Protein AF-A0A3N5TQQ5-F1 (afdb_monomer)

Radius of gyration: 14.14 Å; Cα contacts (8 Å, |Δi|>4): 109; chains: 1; bounding box: 37×38×28 Å

Sequence (83 aa):
MPFDPDMDKMLKQWKNEETGLVISINQYGDGEPKLQIGPRIFMRKDGNESQRKAGRLTIEDIMWFYDIIDEVKDELSKLAGPR

Structure (mmCIF, N/CA/C/O backbone):
data_AF-A0A3N5TQQ5-F1
#
_entry.id   AF-A0A3N5TQQ5-F1
#
loop_
_atom_site.group_PDB
_atom_site.id
_atom_site.type_symbol
_atom_site.label_atom_id
_atom_site.label_alt_id
_atom_site.label_comp_id
_atom_site.label_asym_id
_atom_site.label_entity_id
_atom_site.label_seq_id
_atom_site.pdbx_PDB_ins_code
_atom_site.Cartn_x
_atom_site.Cartn_y
_atom_site.Cartn_z
_atom_site.occupancy
_atom_sit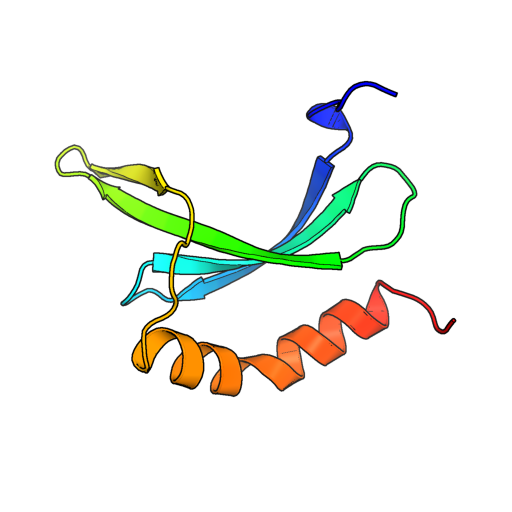e.B_iso_or_equiv
_atom_site.auth_seq_id
_atom_site.auth_comp_id
_atom_site.auth_asym_id
_atom_site.auth_atom_id
_atom_site.pdbx_PDB_model_num
ATOM 1 N N . MET A 1 1 ? 24.822 -2.902 1.187 1.00 69.56 1 MET A N 1
ATOM 2 C CA . MET A 1 1 ? 24.825 -1.491 0.745 1.00 69.56 1 MET A CA 1
ATOM 3 C C . MET A 1 1 ? 23.907 -0.709 1.670 1.00 69.56 1 MET A C 1
ATOM 5 O O . MET A 1 1 ? 22.944 -1.312 2.138 1.00 69.56 1 MET A O 1
ATOM 9 N N . PRO A 1 2 ? 24.219 0.553 2.005 1.00 87.50 2 PRO A N 1
ATOM 10 C CA . PRO A 1 2 ? 23.288 1.406 2.739 1.00 87.50 2 PRO A CA 1
ATOM 11 C C . PRO A 1 2 ? 22.006 1.613 1.921 1.00 87.50 2 PRO A C 1
ATOM 13 O O . PRO A 1 2 ? 22.031 1.514 0.695 1.00 87.50 2 PRO A O 1
ATOM 16 N N . PHE A 1 3 ? 20.897 1.857 2.615 1.00 86.62 3 PHE A N 1
ATOM 17 C CA . PHE A 1 3 ? 19.644 2.247 1.979 1.00 86.62 3 PHE A CA 1
ATOM 18 C C . PHE A 1 3 ? 19.803 3.627 1.336 1.00 86.62 3 PHE A C 1
ATOM 20 O O . PHE A 1 3 ? 20.269 4.557 1.995 1.00 86.62 3 PHE A O 1
ATOM 27 N N . ASP A 1 4 ? 19.402 3.734 0.076 1.00 91.50 4 ASP A N 1
ATOM 28 C CA . ASP A 1 4 ? 19.338 4.968 -0.692 1.00 91.50 4 ASP A CA 1
ATOM 29 C C . ASP A 1 4 ? 17.859 5.314 -0.951 1.00 91.50 4 ASP A C 1
ATOM 31 O O . ASP A 1 4 ? 17.186 4.584 -1.686 1.00 91.50 4 ASP A O 1
ATOM 35 N N . PRO A 1 5 ? 17.326 6.387 -0.341 1.00 90.38 5 PRO A N 1
ATOM 36 C CA . PRO A 1 5 ? 15.937 6.795 -0.525 1.00 90.38 5 PRO A CA 1
ATOM 37 C C . PRO A 1 5 ? 15.561 7.077 -1.982 1.00 90.38 5 PRO A C 1
ATOM 39 O O . PRO A 1 5 ? 14.420 6.829 -2.360 1.00 90.38 5 PRO A O 1
ATOM 42 N N . ASP A 1 6 ? 16.499 7.551 -2.806 1.00 92.50 6 ASP A N 1
ATOM 43 C CA . ASP A 1 6 ? 16.219 7.910 -4.204 1.00 92.50 6 ASP A CA 1
ATOM 44 C C . ASP A 1 6 ? 16.015 6.666 -5.085 1.00 92.50 6 ASP A C 1
ATOM 46 O O . ASP A 1 6 ? 15.425 6.726 -6.171 1.00 92.50 6 ASP A O 1
ATOM 50 N N . MET A 1 7 ? 16.481 5.513 -4.599 1.00 94.38 7 MET A N 1
ATOM 51 C CA . MET A 1 7 ? 16.316 4.218 -5.249 1.00 94.38 7 MET A CA 1
ATOM 52 C C . MET A 1 7 ? 14.991 3.543 -4.883 1.00 94.38 7 MET A C 1
ATOM 54 O O . MET A 1 7 ? 14.579 2.637 -5.606 1.00 94.38 7 MET A O 1
ATOM 58 N N . ASP A 1 8 ? 14.322 3.953 -3.800 1.00 94.50 8 ASP A N 1
ATOM 59 C CA . ASP A 1 8 ? 13.061 3.358 -3.350 1.00 94.50 8 ASP A CA 1
ATOM 60 C C . ASP A 1 8 ? 11.858 4.049 -4.000 1.00 94.50 8 ASP A C 1
ATOM 62 O O . ASP A 1 8 ? 11.476 5.168 -3.651 1.00 94.50 8 ASP A O 1
ATOM 66 N N . LYS A 1 9 ? 11.249 3.377 -4.976 1.00 95.88 9 LYS A N 1
ATOM 67 C CA . LYS A 1 9 ? 10.147 3.930 -5.766 1.00 95.88 9 LYS A CA 1
ATOM 68 C C . LYS A 1 9 ? 8.835 3.253 -5.414 1.00 95.88 9 LYS A C 1
ATOM 70 O O . LYS A 1 9 ? 8.718 2.032 -5.470 1.00 95.88 9 LYS A O 1
ATOM 75 N N . MET A 1 10 ? 7.814 4.060 -5.135 1.00 96.38 10 MET A N 1
ATOM 76 C CA . MET A 1 10 ? 6.429 3.600 -5.050 1.00 96.38 10 MET A CA 1
ATOM 77 C C . MET A 1 10 ? 5.820 3.567 -6.456 1.00 96.38 10 MET A C 1
ATOM 79 O O . MET A 1 10 ? 5.737 4.595 -7.123 1.00 96.38 10 MET A O 1
ATOM 83 N N . LEU A 1 11 ? 5.407 2.385 -6.905 1.00 97.00 11 LEU A N 1
ATOM 84 C CA . LEU A 1 11 ? 4.885 2.142 -8.252 1.00 97.00 11 LEU A CA 1
ATOM 85 C C . LEU A 1 11 ? 3.359 2.271 -8.323 1.00 97.00 11 LEU A C 1
ATOM 87 O O . LEU A 1 11 ? 2.825 2.791 -9.299 1.00 97.00 11 LEU A O 1
ATOM 91 N N . LYS A 1 12 ? 2.652 1.801 -7.290 1.00 97.81 12 LYS A N 1
ATOM 92 C CA . LYS A 1 12 ? 1.189 1.894 -7.169 1.00 97.81 12 LYS A CA 1
ATOM 93 C C . LYS A 1 12 ? 0.786 1.929 -5.697 1.00 97.81 12 LYS A C 1
ATOM 95 O O . LYS A 1 12 ? 1.504 1.376 -4.865 1.00 97.81 12 LYS A O 1
ATOM 100 N N . GLN A 1 13 ? -0.344 2.561 -5.379 1.00 97.75 13 GLN A N 1
ATOM 101 C CA . GLN A 1 13 ? -0.884 2.609 -4.020 1.00 97.75 13 GLN A CA 1
ATOM 102 C C . GLN A 1 13 ? -2.413 2.528 -3.983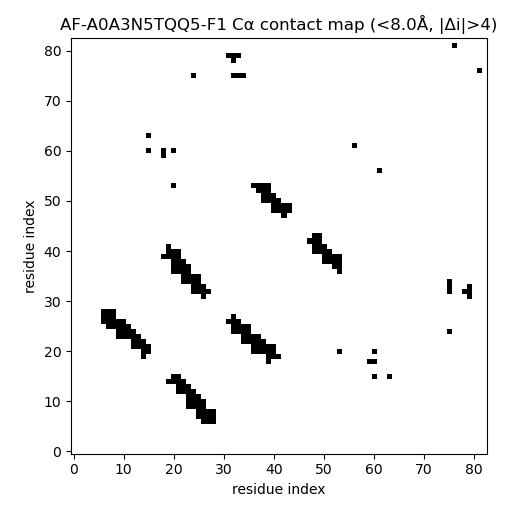 1.00 97.75 13 GLN A C 1
ATOM 104 O O . GLN A 1 13 ? -3.091 3.028 -4.880 1.00 97.75 13 GLN A O 1
ATOM 109 N N . TRP A 1 14 ? -2.922 1.973 -2.888 1.00 98.12 14 TRP A N 1
ATOM 110 C CA . TRP A 1 14 ? -4.316 1.984 -2.461 1.00 98.12 14 TRP A CA 1
ATOM 111 C C . TRP A 1 14 ? -4.362 2.496 -1.025 1.00 98.12 14 TRP A C 1
ATOM 113 O O . TRP A 1 14 ? -3.533 2.108 -0.199 1.00 98.12 14 TRP A O 1
ATOM 123 N N . LYS A 1 15 ? -5.328 3.359 -0.716 1.00 97.25 15 LYS A N 1
ATOM 124 C CA . LYS A 1 15 ? -5.517 3.927 0.619 1.00 97.25 15 LYS A CA 1
ATOM 125 C C . LYS A 1 15 ? -6.906 3.558 1.123 1.00 97.25 15 LYS A C 1
ATOM 127 O O . LYS A 1 15 ? -7.897 3.766 0.429 1.00 97.25 15 LYS A O 1
ATOM 132 N N . ASN A 1 16 ? -6.965 3.007 2.327 1.00 96.25 16 ASN A N 1
ATOM 133 C CA . ASN A 1 16 ? -8.205 2.858 3.063 1.00 96.25 16 ASN A CA 1
ATOM 134 C C . ASN A 1 16 ? -8.566 4.226 3.654 1.00 96.25 16 ASN A C 1
ATOM 136 O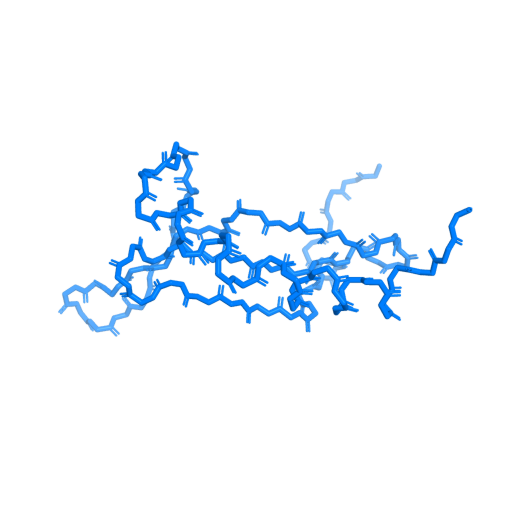 O . ASN A 1 16 ? -7.860 4.725 4.530 1.00 96.25 16 ASN A O 1
ATOM 140 N N . GLU A 1 17 ? -9.645 4.839 3.174 1.00 93.81 17 GLU A N 1
ATOM 141 C CA . GLU A 1 17 ? -10.070 6.169 3.631 1.00 93.81 17 GLU A CA 1
ATOM 142 C C . GLU A 1 17 ? -10.612 6.172 5.071 1.00 93.81 17 GLU A C 1
ATOM 144 O O . GLU A 1 17 ? -10.599 7.210 5.730 1.00 93.81 17 GLU A O 1
ATOM 149 N N . GLU A 1 18 ? -11.043 5.020 5.591 1.00 92.50 18 GLU A N 1
ATOM 150 C CA . GLU A 1 18 ? -11.557 4.889 6.956 1.00 92.50 18 GLU A CA 1
ATOM 151 C C . GLU A 1 18 ? -10.423 4.715 7.971 1.00 92.50 18 GLU A C 1
ATOM 153 O O . GLU A 1 18 ? -10.340 5.433 8.969 1.00 92.50 18 GLU A O 1
ATOM 158 N N . THR A 1 19 ? -9.520 3.768 7.717 1.00 94.19 19 THR A N 1
ATOM 159 C CA . THR A 1 19 ? -8.471 3.398 8.681 1.00 94.19 19 THR A CA 1
ATOM 160 C C . THR A 1 19 ? -7.129 4.083 8.404 1.00 94.19 19 THR A C 1
ATOM 162 O O . THR A 1 19 ? -6.186 3.998 9.206 1.00 94.19 19 THR A O 1
ATOM 165 N N . GLY A 1 20 ? -7.008 4.729 7.245 1.00 95.56 20 GLY A N 1
ATOM 166 C CA . GLY A 1 20 ? -5.783 5.338 6.745 1.00 95.56 20 GLY A CA 1
ATOM 167 C C . GLY A 1 20 ? -4.725 4.336 6.285 1.00 95.56 20 GLY A C 1
ATOM 168 O O . GLY A 1 20 ? -3.625 4.767 5.944 1.00 95.56 20 GLY A O 1
ATOM 169 N N . LEU A 1 21 ? -4.985 3.021 6.317 1.00 97.50 21 LEU A N 1
ATOM 170 C CA . LEU A 1 21 ? -4.015 2.007 5.895 1.00 97.50 21 LEU A CA 1
ATOM 171 C C . LEU A 1 21 ? -3.664 2.180 4.415 1.00 97.50 21 LEU A C 1
ATOM 173 O O . LEU A 1 21 ? -4.547 2.262 3.568 1.00 97.50 21 LEU A O 1
ATOM 177 N N . VAL A 1 22 ? -2.371 2.193 4.109 1.00 97.75 22 VAL A N 1
ATOM 178 C CA . VAL A 1 22 ? -1.873 2.201 2.734 1.00 97.75 22 VAL A CA 1
ATOM 179 C C . VAL A 1 22 ? -1.370 0.815 2.372 1.00 97.75 22 VAL A C 1
ATOM 181 O O . VAL A 1 22 ? -0.641 0.189 3.140 1.00 97.75 22 VAL A O 1
ATOM 184 N N . ILE A 1 23 ? -1.738 0.353 1.189 1.00 98.25 23 ILE A N 1
ATOM 185 C CA . ILE A 1 23 ? -1.145 -0.802 0.523 1.00 98.25 23 ILE A CA 1
ATOM 186 C C . ILE A 1 23 ? -0.433 -0.252 -0.701 1.00 98.25 23 ILE A C 1
ATOM 188 O O . ILE A 1 23 ? -1.014 0.542 -1.437 1.00 98.25 23 ILE A O 1
ATOM 192 N N . SER A 1 24 ? 0.821 -0.623 -0.923 1.00 98.19 24 SER A N 1
ATOM 193 C CA . SER A 1 24 ? 1.580 -0.114 -2.065 1.00 98.19 24 SER A CA 1
ATOM 194 C C . SER A 1 24 ? 2.477 -1.172 -2.676 1.00 98.19 24 SER A C 1
ATOM 196 O O . SER A 1 24 ? 2.893 -2.113 -2.008 1.00 98.19 24 SER A O 1
ATOM 198 N N . ILE A 1 25 ? 2.779 -1.026 -3.961 1.00 98.31 25 ILE A N 1
ATOM 199 C CA . ILE A 1 25 ? 3.837 -1.791 -4.616 1.00 98.31 25 ILE A CA 1
ATOM 200 C C . ILE A 1 25 ? 5.055 -0.886 -4.698 1.00 98.31 25 ILE A C 1
ATOM 202 O O . ILE A 1 25 ? 4.972 0.218 -5.239 1.00 98.31 25 ILE A O 1
ATOM 206 N N . ASN A 1 26 ? 6.180 -1.360 -4.177 1.00 97.56 26 ASN A N 1
ATOM 207 C CA . ASN A 1 26 ? 7.435 -0.626 -4.130 1.00 97.56 26 ASN A CA 1
ATOM 208 C C . ASN A 1 26 ? 8.541 -1.421 -4.822 1.00 97.56 26 ASN A C 1
ATOM 210 O O . ASN A 1 26 ? 8.537 -2.654 -4.806 1.00 97.56 26 ASN A O 1
ATOM 214 N N . GLN A 1 27 ? 9.502 -0.716 -5.404 1.00 96.56 27 GLN A N 1
ATOM 215 C CA . GLN A 1 27 ? 10.670 -1.300 -6.046 1.00 96.56 27 GLN A CA 1
ATOM 216 C C . GLN A 1 27 ? 11.913 -0.502 -5.667 1.00 96.56 27 GLN A C 1
ATOM 218 O O . GLN A 1 27 ? 11.962 0.712 -5.852 1.00 96.56 27 GLN A O 1
ATOM 223 N N . TYR A 1 28 ? 12.919 -1.207 -5.154 1.00 95.44 28 TYR A N 1
ATOM 224 C CA . TYR A 1 28 ? 14.209 -0.623 -4.819 1.00 95.44 28 TYR A CA 1
ATOM 225 C C . TYR A 1 28 ? 15.206 -0.863 -5.957 1.00 95.44 28 TYR A C 1
ATOM 227 O O . TYR A 1 28 ? 15.594 -2.010 -6.207 1.00 95.44 28 TYR A O 1
ATOM 235 N N . GLY A 1 29 ? 15.630 0.205 -6.634 1.00 93.69 29 GLY A N 1
ATOM 236 C CA . GLY A 1 29 ? 16.483 0.129 -7.822 1.00 93.69 29 GLY A CA 1
ATOM 237 C C . GLY A 1 29 ? 15.871 -0.751 -8.913 1.00 93.69 29 GLY A C 1
ATOM 238 O O . GLY A 1 29 ? 14.667 -0.715 -9.141 1.00 93.69 29 GLY A O 1
ATOM 239 N N . ASP A 1 30 ? 16.696 -1.594 -9.532 1.00 91.06 30 ASP A N 1
ATOM 240 C CA . ASP A 1 30 ? 16.257 -2.600 -10.513 1.00 91.06 30 ASP A CA 1
ATOM 241 C C . ASP A 1 30 ? 15.863 -3.939 -9.857 1.00 91.06 30 ASP A C 1
ATOM 243 O O . ASP A 1 30 ? 15.826 -4.987 -10.502 1.00 91.06 30 ASP A O 1
ATOM 247 N N . GLY A 1 31 ? 15.619 -3.931 -8.542 1.00 92.31 31 GLY A N 1
ATOM 248 C CA . GLY A 1 31 ? 15.185 -5.105 -7.795 1.00 92.31 31 GLY A CA 1
ATOM 249 C C . GLY A 1 31 ? 13.757 -5.531 -8.137 1.00 92.31 31 GLY A C 1
ATOM 250 O O . GLY A 1 31 ? 13.048 -4.891 -8.903 1.00 92.31 31 GLY A O 1
ATOM 251 N N . GLU A 1 32 ? 13.303 -6.622 -7.532 1.00 93.94 32 GLU A N 1
ATOM 252 C CA . GLU A 1 32 ? 11.937 -7.107 -7.734 1.00 93.94 32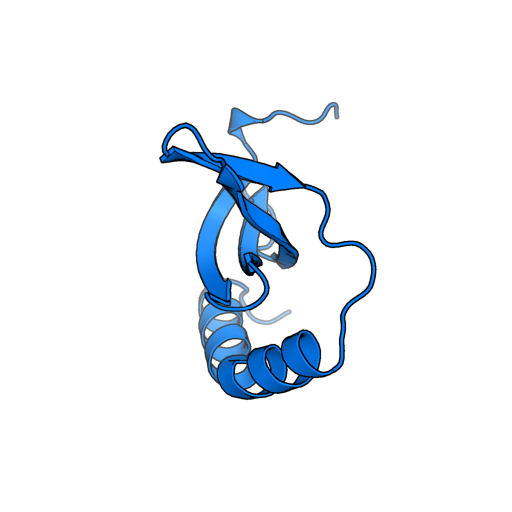 GLU A CA 1
ATOM 253 C C . GLU A 1 32 ? 10.901 -6.193 -7.046 1.00 93.94 32 GLU A C 1
ATOM 255 O O . GLU A 1 32 ? 11.075 -5.888 -5.857 1.00 93.94 32 GLU A O 1
ATOM 260 N N . PRO A 1 33 ? 9.817 -5.794 -7.742 1.00 96.50 33 PRO A N 1
ATOM 261 C CA . PRO A 1 33 ? 8.671 -5.125 -7.134 1.00 96.50 33 PRO A CA 1
ATOM 262 C C . PRO A 1 33 ? 8.025 -5.981 -6.042 1.00 96.50 33 PRO A C 1
ATOM 264 O O . PRO A 1 33 ? 7.841 -7.187 -6.206 1.00 96.50 33 PRO A O 1
ATOM 267 N N . LYS A 1 34 ? 7.666 -5.366 -4.916 1.00 96.62 34 LYS A N 1
ATOM 268 C CA . LYS A 1 34 ? 7.091 -6.058 -3.755 1.00 96.62 34 LYS A CA 1
ATOM 269 C C . LYS A 1 34 ? 5.917 -5.290 -3.185 1.00 96.62 34 LYS A C 1
ATOM 271 O O . LYS A 1 34 ? 5.889 -4.063 -3.214 1.00 96.62 34 LYS A O 1
ATOM 276 N N . LEU A 1 35 ? 4.985 -6.036 -2.603 1.00 97.25 35 LEU A N 1
ATOM 277 C CA . LEU A 1 35 ? 3.907 -5.473 -1.810 1.00 97.25 35 LEU A CA 1
ATOM 278 C C . LEU A 1 35 ? 4.438 -4.952 -0.469 1.00 97.25 35 LEU A C 1
ATOM 280 O O . LEU A 1 35 ? 5.134 -5.664 0.257 1.00 97.25 35 LEU A O 1
ATOM 284 N N . GLN A 1 36 ? 4.038 -3.741 -0.117 1.00 97.19 36 GLN A N 1
ATOM 285 C CA . GLN A 1 36 ? 4.203 -3.141 1.192 1.00 97.19 36 GLN A CA 1
ATOM 286 C C . GLN A 1 36 ? 2.830 -2.935 1.837 1.00 97.19 36 GLN A C 1
ATOM 288 O O . GLN A 1 36 ? 1.890 -2.453 1.205 1.00 97.19 36 GLN A O 1
ATOM 293 N N . ILE A 1 37 ? 2.736 -3.287 3.121 1.00 97.12 37 ILE A N 1
ATOM 294 C CA . ILE A 1 37 ? 1.563 -3.035 3.959 1.00 97.12 37 ILE A CA 1
ATOM 295 C C . ILE A 1 37 ? 1.925 -1.942 4.965 1.00 97.12 37 ILE A C 1
ATOM 297 O O . ILE A 1 37 ? 2.735 -2.145 5.874 1.00 97.12 37 ILE A O 1
ATOM 301 N N . GLY A 1 38 ? 1.319 -0.775 4.796 1.00 95.06 38 GLY A N 1
ATOM 302 C CA . GLY A 1 38 ? 1.638 0.460 5.497 1.00 95.06 38 GLY A CA 1
ATOM 303 C C . GLY A 1 38 ? 2.370 1.482 4.619 1.00 95.06 38 GLY A C 1
ATOM 304 O O . GLY A 1 38 ? 2.839 1.147 3.531 1.00 95.06 38 GLY A O 1
ATOM 305 N N . PRO A 1 39 ? 2.542 2.728 5.096 1.00 95.50 39 PRO A N 1
ATOM 306 C CA . PRO A 1 39 ? 2.176 3.266 6.414 1.00 95.50 39 PRO A CA 1
ATOM 307 C C . PRO A 1 39 ? 0.662 3.492 6.592 1.00 95.50 39 PRO A C 1
ATOM 309 O O . PRO A 1 39 ? -0.138 3.151 5.731 1.00 95.50 39 PRO A O 1
ATOM 312 N N . ARG A 1 40 ? 0.256 4.072 7.725 1.00 95.25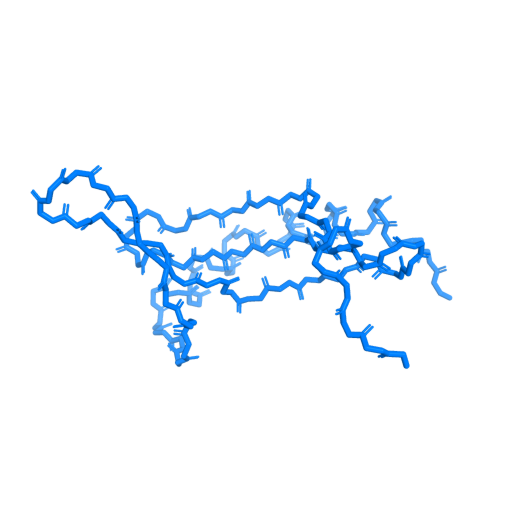 40 ARG A N 1
ATOM 313 C CA . ARG A 1 40 ? -1.044 4.743 7.849 1.00 95.25 40 ARG A CA 1
ATOM 314 C C . ARG A 1 40 ? -0.898 6.227 7.554 1.00 95.25 40 ARG A C 1
ATOM 316 O O . ARG A 1 40 ? -0.010 6.862 8.132 1.00 95.25 40 ARG A O 1
ATOM 323 N N . ILE A 1 41 ? -1.783 6.760 6.720 1.00 94.88 41 ILE A N 1
ATOM 324 C CA . ILE A 1 41 ? -1.923 8.187 6.425 1.00 94.88 41 ILE A CA 1
ATOM 325 C C . ILE A 1 41 ? -3.174 8.711 7.126 1.00 94.88 41 ILE A C 1
ATOM 327 O O . ILE A 1 41 ? -4.261 8.174 6.950 1.00 94.88 41 ILE A O 1
ATOM 331 N N . PHE A 1 42 ? -3.028 9.784 7.898 1.00 90.69 42 PHE A N 1
ATOM 332 C CA . PHE A 1 42 ? -4.143 10.482 8.538 1.00 90.69 42 PHE A CA 1
ATOM 333 C C . PHE A 1 42 ? -4.006 11.990 8.369 1.00 90.69 42 PHE A C 1
ATOM 335 O O . PHE A 1 42 ? -2.896 12.530 8.329 1.00 90.69 42 PHE A O 1
ATOM 342 N N . MET A 1 43 ? -5.152 12.663 8.319 1.00 88.25 43 MET A N 1
ATOM 343 C CA . MET A 1 43 ? -5.229 14.115 8.276 1.00 88.25 43 MET A CA 1
ATOM 344 C C . MET A 1 43 ? -5.046 14.690 9.681 1.00 88.25 43 MET A C 1
ATOM 346 O O . MET A 1 43 ? -5.717 14.285 10.635 1.00 88.25 43 MET A O 1
ATOM 350 N N . ARG A 1 44 ? -4.124 15.634 9.832 1.00 87.44 44 ARG A N 1
ATOM 351 C CA . ARG A 1 44 ? -3.954 16.397 11.070 1.00 87.44 44 ARG A CA 1
ATOM 352 C C . ARG A 1 44 ? -4.941 17.569 11.117 1.00 87.44 44 ARG A C 1
ATOM 354 O O . ARG A 1 44 ? -5.536 17.956 10.117 1.00 87.44 44 ARG A O 1
ATOM 361 N N . LYS A 1 45 ? -5.097 18.167 12.304 1.00 87.19 45 LYS A N 1
ATOM 362 C CA . LYS A 1 45 ? -5.991 19.322 12.534 1.00 87.19 45 LYS A CA 1
ATOM 363 C C . LYS A 1 45 ? -5.623 20.567 11.718 1.00 87.19 45 LYS A C 1
ATOM 365 O O . LYS A 1 45 ? -6.472 21.425 11.525 1.00 87.19 45 LYS A O 1
ATOM 370 N N . ASP A 1 46 ? -4.371 20.671 11.285 1.00 88.50 46 ASP A N 1
ATOM 371 C CA . ASP A 1 46 ? -3.852 21.738 10.426 1.00 88.50 46 ASP A CA 1
ATOM 372 C C . ASP A 1 46 ? -4.109 21.481 8.928 1.00 88.50 46 ASP A C 1
ATOM 374 O O . ASP A 1 46 ? -3.698 22.287 8.100 1.00 88.50 46 ASP A O 1
ATOM 378 N N . GLY A 1 47 ? -4.781 20.378 8.575 1.00 87.50 47 GLY A N 1
ATOM 379 C CA . GLY A 1 47 ? -5.075 20.003 7.191 1.00 87.50 47 GLY A CA 1
ATOM 380 C C . GLY A 1 47 ? -3.911 19.337 6.456 1.00 87.50 47 GLY A C 1
ATOM 381 O O . GLY A 1 47 ? -4.030 19.077 5.263 1.00 87.50 47 GLY A O 1
ATOM 382 N N . ASN A 1 48 ? -2.800 19.044 7.142 1.00 90.62 48 ASN A N 1
ATOM 383 C CA . ASN A 1 48 ? -1.676 18.322 6.554 1.00 90.62 48 ASN A CA 1
ATOM 384 C C . ASN A 1 48 ? -1.797 16.812 6.784 1.00 90.62 48 ASN A C 1
ATOM 386 O O . ASN A 1 48 ? -2.182 16.350 7.863 1.00 90.62 48 ASN A O 1
ATOM 390 N N . GLU A 1 49 ? -1.384 16.023 5.796 1.00 91.81 49 GLU A N 1
ATOM 391 C CA . GLU A 1 49 ? -1.274 14.577 5.955 1.00 91.81 49 GLU A CA 1
ATOM 392 C C . GLU A 1 49 ? -0.048 14.191 6.792 1.00 91.81 49 GLU A C 1
ATOM 394 O O . GLU A 1 49 ? 1.006 14.831 6.778 1.00 91.81 49 GLU A O 1
ATOM 399 N N . SER A 1 50 ? -0.183 13.108 7.550 1.00 92.50 50 SER A N 1
ATOM 400 C CA . SER A 1 50 ? 0.881 12.575 8.386 1.00 92.50 50 SER A CA 1
ATOM 401 C C . SER A 1 50 ? 0.935 11.067 8.313 1.00 92.50 50 SER A C 1
ATOM 403 O O . SER A 1 50 ? -0.093 10.399 8.332 1.00 92.50 50 SER A O 1
ATOM 405 N N . GLN A 1 51 ? 2.159 10.541 8.328 1.00 93.62 51 GLN A N 1
ATOM 406 C CA . GLN A 1 51 ? 2.413 9.110 8.256 1.00 93.62 51 GLN A CA 1
ATOM 407 C C . GLN A 1 51 ? 2.836 8.521 9.608 1.00 93.62 51 GLN A C 1
ATOM 409 O O . GLN A 1 51 ? 3.556 9.143 10.406 1.00 93.62 51 GLN A O 1
ATOM 414 N N . ARG A 1 52 ? 2.383 7.295 9.874 1.00 92.88 52 ARG A N 1
ATOM 415 C CA . ARG A 1 52 ? 2.838 6.429 10.978 1.00 92.88 52 ARG A CA 1
ATOM 416 C C . ARG A 1 52 ? 2.985 4.998 10.471 1.00 92.88 52 ARG A C 1
ATOM 418 O O . ARG A 1 52 ? 2.352 4.617 9.496 1.00 92.88 52 ARG A O 1
ATOM 425 N N . LYS A 1 53 ? 3.793 4.180 11.149 1.00 93.50 53 LYS A N 1
ATOM 426 C CA . LYS A 1 53 ? 3.859 2.736 10.860 1.00 93.50 53 LYS A CA 1
ATOM 427 C C . LYS A 1 53 ? 2.453 2.124 10.948 1.00 93.50 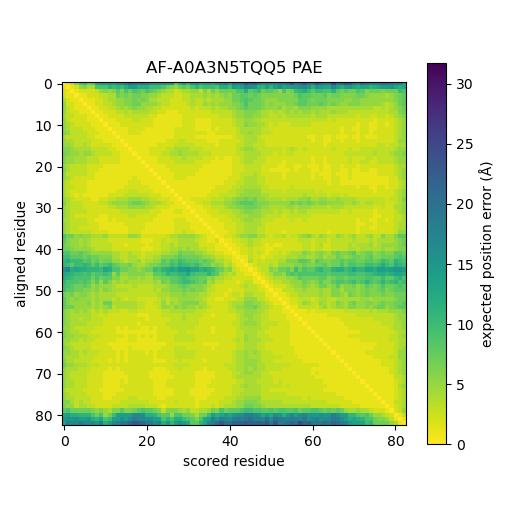53 LYS A C 1
ATOM 429 O O . LYS A 1 53 ? 1.695 2.513 11.833 1.00 93.50 53 LYS A O 1
ATOM 434 N N . ALA A 1 54 ? 2.136 1.158 10.083 1.00 94.19 54 ALA A N 1
ATOM 435 C CA . ALA A 1 54 ? 0.823 0.503 10.086 1.00 94.19 54 ALA A CA 1
ATOM 436 C C . ALA A 1 54 ? 0.509 -0.196 11.419 1.00 94.19 54 ALA A C 1
ATOM 438 O O . ALA A 1 54 ? -0.601 -0.079 11.935 1.00 94.19 54 ALA A O 1
ATOM 439 N N . GLY A 1 55 ? 1.515 -0.855 12.007 1.00 92.69 55 GLY A N 1
ATOM 440 C CA . GLY A 1 55 ? 1.374 -1.563 13.274 1.00 92.69 55 GLY A CA 1
ATOM 441 C C . GLY A 1 55 ? 0.589 -2.864 13.114 1.00 92.69 55 GLY A C 1
ATOM 442 O O . GLY A 1 55 ? 0.878 -3.654 12.221 1.00 92.69 55 GLY A O 1
ATOM 443 N N . ARG A 1 56 ? -0.366 -3.098 14.018 1.00 95.50 56 ARG A N 1
ATOM 444 C CA . ARG A 1 56 ? -1.299 -4.232 13.953 1.00 95.50 56 ARG A CA 1
ATOM 445 C C . ARG A 1 56 ? -2.483 -3.847 13.060 1.00 95.50 56 ARG A C 1
ATOM 447 O O . ARG A 1 56 ? -2.898 -2.689 13.083 1.00 95.50 56 ARG A O 1
ATOM 454 N N . LEU A 1 57 ? -3.006 -4.809 12.306 1.00 96.00 57 LEU A N 1
ATOM 455 C CA . LEU A 1 57 ? -4.185 -4.621 11.460 1.00 96.00 57 LEU A CA 1
ATOM 456 C C . LEU A 1 57 ? -5.452 -4.961 12.251 1.00 96.00 57 LEU A C 1
ATOM 458 O O . LEU A 1 57 ? -5.460 -5.938 13.006 1.00 96.00 57 LEU A O 1
ATOM 462 N N . THR A 1 58 ? -6.488 -4.141 12.110 1.00 96.25 58 THR A N 1
ATOM 463 C CA . THR A 1 58 ? -7.827 -4.388 12.662 1.00 96.25 58 THR A CA 1
ATOM 464 C C . THR A 1 58 ? -8.645 -5.269 11.715 1.00 96.25 58 THR A C 1
ATOM 466 O O . THR A 1 58 ? -8.177 -5.622 10.632 1.00 96.25 58 THR A O 1
ATOM 469 N N . ILE A 1 59 ? -9.865 -5.657 12.102 1.00 97.31 59 ILE A N 1
ATOM 470 C CA . ILE A 1 59 ? -10.721 -6.456 11.214 1.00 97.31 59 ILE A CA 1
ATOM 471 C C . ILE A 1 59 ? -11.154 -5.653 9.981 1.00 97.31 59 ILE A C 1
ATOM 473 O O . ILE A 1 59 ? -11.183 -6.204 8.888 1.00 97.31 59 ILE A O 1
ATOM 477 N N . GLU A 1 60 ? -11.387 -4.350 10.132 1.00 97.19 60 GLU A N 1
ATOM 478 C CA . GLU A 1 60 ? -11.737 -3.426 9.049 1.00 97.19 60 GLU A CA 1
ATOM 479 C C . GLU A 1 60 ? -10.608 -3.332 8.017 1.00 97.19 60 GLU A C 1
ATOM 481 O O . GLU A 1 60 ? -10.858 -3.379 6.814 1.00 97.19 60 GLU A O 1
ATOM 486 N N . ASP A 1 61 ? -9.351 -3.284 8.475 1.00 97.12 61 ASP A N 1
ATOM 487 C CA . ASP A 1 61 ? -8.191 -3.326 7.582 1.00 97.12 61 ASP A CA 1
ATOM 488 C C . ASP A 1 61 ? -8.139 -4.629 6.780 1.00 97.12 61 ASP A C 1
ATOM 490 O O . ASP A 1 61 ? -7.835 -4.603 5.590 1.00 97.12 61 ASP A O 1
ATOM 494 N N . ILE A 1 62 ? -8.403 -5.767 7.432 1.00 97.50 62 ILE A N 1
ATOM 495 C CA . ILE A 1 62 ? -8.365 -7.080 6.781 1.00 97.50 62 ILE A CA 1
ATOM 496 C C . ILE A 1 62 ? -9.512 -7.228 5.787 1.00 97.50 62 ILE A C 1
ATOM 498 O O . ILE A 1 62 ? -9.274 -7.713 4.685 1.00 97.50 62 ILE A O 1
ATOM 502 N N . MET A 1 63 ? -10.724 -6.803 6.145 1.00 98.06 63 MET A N 1
ATOM 503 C CA . MET A 1 63 ? -11.879 -6.835 5.246 1.00 98.06 63 MET A CA 1
ATOM 504 C C . MET A 1 63 ? -11.622 -5.983 4.006 1.00 98.06 63 MET A C 1
ATOM 506 O O . MET A 1 63 ? -11.711 -6.487 2.893 1.00 98.06 63 MET A O 1
ATOM 510 N N . TRP A 1 64 ? -11.185 -4.738 4.193 1.00 98.19 64 TRP A N 1
ATOM 511 C CA . TRP A 1 64 ? -10.855 -3.866 3.069 1.00 98.19 64 TRP A CA 1
ATOM 512 C C . TRP A 1 64 ? -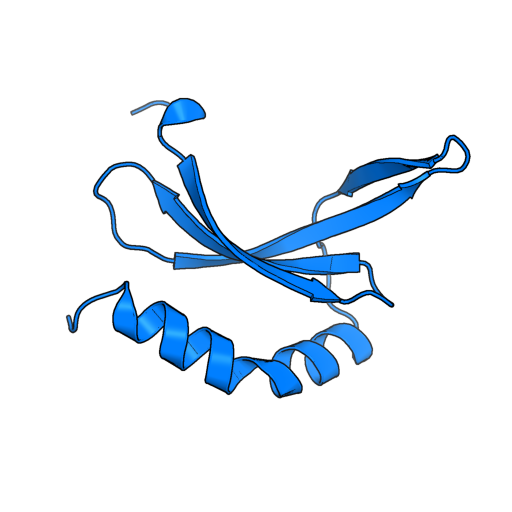9.700 -4.412 2.224 1.00 98.19 64 TRP A C 1
ATOM 514 O O . TRP A 1 64 ? -9.757 -4.379 0.997 1.00 98.19 64 TRP A O 1
ATOM 524 N N . PHE A 1 65 ? -8.644 -4.934 2.856 1.00 97.38 65 PHE A N 1
ATOM 525 C CA . PHE A 1 65 ? -7.525 -5.498 2.107 1.00 97.38 65 PHE A CA 1
ATOM 526 C C . PHE A 1 65 ? -7.959 -6.727 1.301 1.00 97.38 65 PHE A C 1
ATOM 528 O O . PHE A 1 65 ? -7.525 -6.885 0.164 1.00 97.38 65 PHE A O 1
ATOM 535 N N . TYR A 1 66 ? -8.842 -7.559 1.858 1.00 97.81 66 TYR A N 1
ATOM 536 C CA . TYR A 1 66 ? -9.444 -8.688 1.155 1.00 97.81 66 TYR A CA 1
ATOM 537 C C . TYR A 1 66 ? -10.273 -8.234 -0.054 1.00 97.81 66 TYR A C 1
ATOM 539 O O . TYR A 1 66 ? -10.175 -8.854 -1.107 1.00 97.81 66 TYR A O 1
ATOM 547 N N . ASP A 1 67 ? -11.004 -7.123 0.049 1.00 98.19 67 ASP A N 1
ATOM 548 C CA . ASP A 1 67 ? -11.791 -6.581 -1.067 1.00 98.19 67 ASP A CA 1
ATOM 549 C C . ASP A 1 67 ? -10.920 -6.129 -2.254 1.00 98.19 67 ASP A C 1
ATOM 551 O O . ASP A 1 67 ? -11.356 -6.204 -3.403 1.00 98.19 67 ASP A O 1
ATOM 555 N N . ILE A 1 68 ? -9.681 -5.685 -2.002 1.00 98.12 6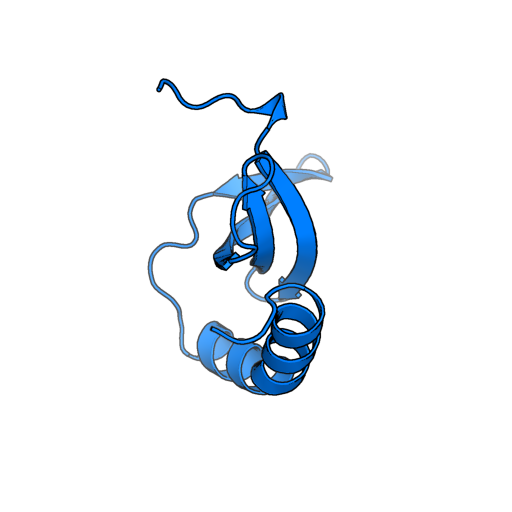8 ILE A N 1
ATOM 556 C CA . ILE A 1 68 ? -8.755 -5.220 -3.053 1.00 98.12 68 ILE A CA 1
ATOM 557 C C . ILE A 1 68 ? -7.674 -6.244 -3.431 1.00 98.12 68 ILE A C 1
ATOM 559 O O . ILE A 1 68 ? -6.873 -5.981 -4.330 1.00 98.12 68 ILE A O 1
ATOM 563 N N . ILE A 1 69 ? -7.603 -7.396 -2.753 1.00 97.62 69 ILE A N 1
ATOM 564 C CA . ILE A 1 69 ? -6.444 -8.302 -2.841 1.00 97.62 69 ILE A CA 1
ATOM 565 C C . ILE A 1 69 ? -6.216 -8.835 -4.256 1.00 97.62 69 ILE A C 1
ATOM 567 O O . ILE A 1 69 ? -5.069 -8.986 -4.678 1.00 97.62 69 ILE A O 1
ATOM 571 N N . ASP A 1 70 ? -7.292 -9.093 -4.999 1.00 98.25 70 ASP A N 1
ATOM 572 C CA . ASP A 1 70 ? -7.202 -9.585 -6.370 1.00 98.25 70 ASP A CA 1
ATOM 573 C C . ASP A 1 70 ? -6.638 -8.519 -7.313 1.00 98.25 70 ASP A C 1
ATOM 575 O O . ASP A 1 70 ? -5.759 -8.834 -8.112 1.00 98.25 70 ASP A O 1
ATOM 579 N N . GLU A 1 71 ? -7.039 -7.252 -7.162 1.00 98.31 71 GLU A N 1
ATOM 580 C CA . GLU A 1 71 ? -6.444 -6.154 -7.931 1.00 98.31 71 GLU A CA 1
ATOM 581 C C . GLU A 1 71 ? -4.957 -6.002 -7.591 1.00 98.31 71 GLU A C 1
ATOM 583 O O . GLU A 1 71 ? -4.114 -5.910 -8.483 1.00 98.31 71 GLU A O 1
ATOM 588 N N . VAL A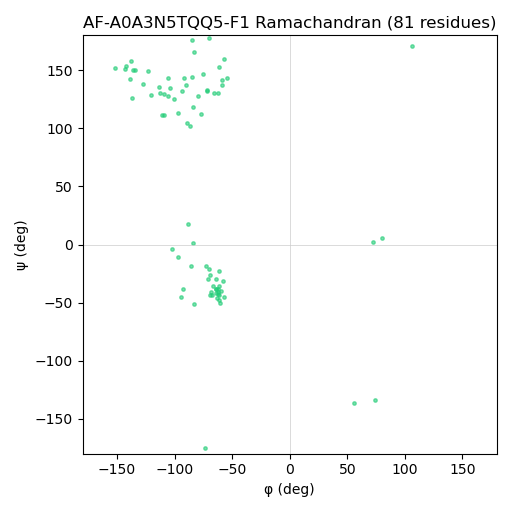 1 72 ? -4.617 -6.021 -6.301 1.00 97.94 72 VAL A N 1
ATOM 589 C CA . VAL A 1 72 ? -3.226 -5.928 -5.839 1.00 97.94 72 VAL A CA 1
ATOM 590 C C . VAL A 1 72 ? -2.377 -7.046 -6.447 1.00 97.94 72 VAL A C 1
ATOM 592 O O . VAL A 1 72 ? -1.277 -6.790 -6.940 1.00 97.94 72 VAL A O 1
ATOM 595 N N . LYS A 1 73 ? -2.889 -8.281 -6.437 1.00 96.44 73 LYS A N 1
ATOM 596 C CA . LYS A 1 73 ? -2.242 -9.456 -7.032 1.00 96.44 73 LYS A CA 1
ATOM 597 C C . LYS A 1 73 ? -2.049 -9.282 -8.536 1.00 96.44 73 LYS A C 1
ATOM 599 O O . LYS A 1 73 ? -0.950 -9.543 -9.028 1.00 96.44 73 LYS A O 1
ATOM 604 N N . ASP A 1 74 ? -3.075 -8.849 -9.259 1.00 96.69 74 ASP A N 1
ATOM 605 C CA . ASP A 1 74 ? -3.010 -8.679 -10.711 1.00 96.69 74 ASP A CA 1
ATOM 606 C C . ASP A 1 74 ? -2.000 -7.594 -11.100 1.00 96.69 74 ASP A C 1
ATOM 608 O O . ASP A 1 74 ? -1.202 -7.779 -12.020 1.00 96.69 74 ASP A O 1
ATOM 612 N N . GLU A 1 75 ? -1.976 -6.478 -10.374 1.00 97.44 75 GLU A N 1
ATOM 613 C CA . GLU A 1 75 ? -1.028 -5.388 -10.606 1.00 97.44 75 GLU A CA 1
ATOM 614 C C . GLU A 1 75 ? 0.401 -5.798 -10.267 1.00 97.44 75 GLU A C 1
ATOM 616 O O . GLU A 1 75 ? 1.317 -5.552 -11.053 1.00 97.44 75 GLU A O 1
ATOM 621 N N . LEU A 1 76 ? 0.600 -6.485 -9.141 1.00 96.44 76 LEU A N 1
ATOM 622 C CA . LEU A 1 76 ? 1.917 -6.991 -8.781 1.00 96.44 76 LEU A CA 1
ATOM 623 C C . LEU A 1 76 ? 2.407 -8.031 -9.791 1.00 96.44 76 LEU A C 1
ATOM 625 O O . LEU A 1 76 ? 3.574 -7.987 -10.147 1.00 96.44 76 LEU A O 1
ATOM 629 N N . SER A 1 77 ? 1.541 -8.900 -10.312 1.00 95.12 77 SER A N 1
ATOM 630 C CA . SER A 1 77 ? 1.915 -9.929 -11.299 1.00 95.12 77 SER A CA 1
ATOM 631 C C . SER A 1 77 ? 2.291 -9.350 -12.668 1.00 95.12 77 SER A C 1
ATOM 633 O O . SER A 1 77 ? 3.054 -9.961 -13.411 1.00 95.12 77 SER A O 1
ATOM 635 N N . LYS A 1 78 ? 1.777 -8.165 -13.026 1.00 94.31 78 LYS A N 1
ATOM 636 C CA . LYS A 1 78 ? 2.205 -7.441 -14.239 1.00 94.31 78 LYS A CA 1
ATOM 637 C C . LYS A 1 78 ? 3.617 -6.870 -14.097 1.00 94.31 78 LYS A C 1
ATOM 639 O O . LYS A 1 78 ? 4.305 -6.703 -15.101 1.00 94.31 78 LYS A O 1
ATOM 644 N N . LEU A 1 79 ? 4.018 -6.530 -12.871 1.00 93.94 79 LEU A N 1
ATOM 645 C CA . LEU A 1 79 ? 5.292 -5.873 -12.563 1.00 93.94 79 LEU A CA 1
ATOM 646 C C . LEU A 1 79 ? 6.383 -6.880 -12.178 1.00 93.94 79 LEU A C 1
ATOM 648 O O . LEU A 1 79 ? 7.516 -6.790 -12.644 1.00 93.94 79 LEU A O 1
ATOM 652 N N . ALA A 1 80 ? 6.042 -7.838 -11.323 1.00 87.12 80 ALA A N 1
ATOM 653 C CA . ALA A 1 80 ? 6.883 -8.952 -10.933 1.00 87.12 80 ALA A CA 1
ATOM 654 C C . ALA A 1 80 ? 6.688 -10.075 -11.957 1.00 87.12 80 ALA A C 1
ATOM 656 O O . ALA A 1 80 ? 5.676 -10.774 -11.949 1.00 87.12 80 ALA A O 1
ATOM 657 N N . GLY A 1 81 ? 7.650 -10.218 -12.870 1.00 73.62 81 GLY A N 1
ATOM 658 C CA . GLY A 1 81 ? 7.660 -11.327 -13.821 1.00 73.62 81 GLY A CA 1
ATOM 659 C C . GLY A 1 81 ? 7.651 -12.698 -13.119 1.00 73.62 81 GLY A C 1
ATOM 660 O O . GLY A 1 81 ? 8.006 -12.794 -11.940 1.00 73.62 81 GLY A O 1
ATOM 661 N N . PRO A 1 82 ? 7.254 -13.773 -13.825 1.00 66.12 82 PRO A N 1
ATOM 662 C CA . PRO A 1 82 ? 7.272 -15.126 -13.275 1.00 66.12 82 PRO A CA 1
ATOM 663 C C . PRO A 1 82 ? 8.688 -15.523 -12.830 1.00 66.12 82 PRO A C 1
ATOM 665 O O . PRO A 1 82 ? 9.669 -15.185 -13.496 1.00 66.12 82 PRO A O 1
ATOM 668 N N . ARG A 1 83 ? 8.775 -16.233 -11.700 1.00 61.06 83 ARG A N 1
ATOM 669 C CA . ARG A 1 83 ? 10.018 -16.799 -11.156 1.00 61.06 83 ARG A CA 1
ATOM 670 C C . ARG A 1 83 ? 10.249 -18.224 -11.633 1.00 61.06 83 ARG A C 1
ATOM 672 O O . ARG A 1 83 ? 9.250 -18.973 -11.718 1.00 61.06 83 ARG A O 1
#

Foldseek 3Di:
DDDDPVQKDWPDWDADPPFQWIWTWIGGHPHQIDIDTDWRWDADPVRDIDTDRNPDDDVVRVVVCVVCVVVVVVVSPVRGDDD

Solvent-accessible surface area (backbone atoms only — not comparable to full-atom values): 5039 Å² total; per-residue (Å²): 131,82,90,55,74,91,38,54,40,78,79,48,77,50,71,40,86,88,79,18,43,24,39,30,34,34,26,52,61,94,49,75,55,40,84,39,84,36,43,22,48,44,76,43,98,86,72,45,78,45,80,44,78,50,81,77,80,54,71,69,53,50,52,54,48,60,76,44,42,65,60,54,49,56,56,47,52,74,67,34,69,90,130

Mean predicted aligned error: 3.84 Å

Secondary structure (DSSP, 8-state):
----GGGEEEEEEEE-TTT-EEEEEEEETTS--EEEEEEEEEE-TTS-EEEE---S--HHHHHHHHHHHHHHHHHHHHHS---

Nearest PDB structures (foldseek):
  8c91-assembly1_C  TM=5.046E-01  e=1.008E+00  Escherichia coli
  7phc-assembly1_a  TM=5.211E-01  e=9.512E-01  Mycoplasmoides pneumoniae M129
  2riv-assembly1_A  TM=4.194E-01  e=2.132E+00  Homo sapiens
  2xn6-assembly1_A  TM=4.167E-01  e=2.259E+00  Homo sapiens
  5fc3-assembly1_B  TM=4.916E-01  e=3.192E+00  Thermochaetoides thermophila DSM 1495

pLDDT: mean 93.52, std 6.72, range [61.06, 98.31]